Protein AF-W6RHW7-F1 (afdb_monomer_lite)

Radius of gyration: 22.34 Å; chains: 1; bounding box: 45×37×81 Å

pLDDT: mean 83.53, std 19.16, range [36.84, 96.56]

Foldseek 3Di:
DDPPPDPPPPDPDDPQWDKDQC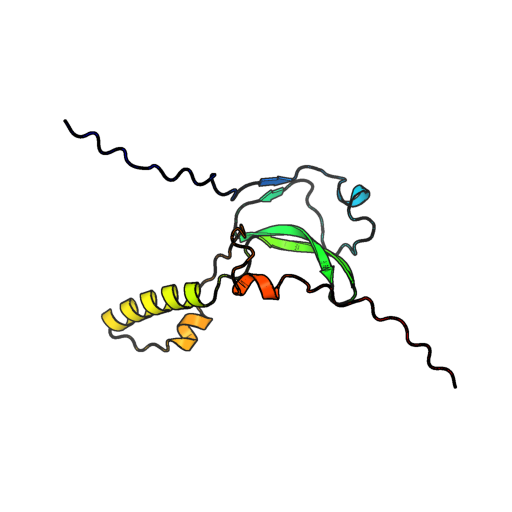QCVCVVPPVQAAEPDDDDNMDIGGAQDWDWDWDADPVRGTHTGTDHQFAFDDLVVLLVVLVVVVVVCVVVVHDDDSVVSSVVRDGSGDNDDDPCPPPVNVVVDDPCDDDPPPPDDDD

Secondary structure (DSSP, 8-state):
-----------------EEE--SSHHHHH-TTEEE-S---S-EEE-TTSEEEEEEE-TTS-EEEEEEES-BPPPHHHHHHHHHHHHHHHHTTT----HHHHHHT-----BS----TTSHHHHTTS--------------

Sequence (139 aa):
MSSTELKRSRWPAMCNLYRMEDKDWVAKWAQDAESLINLMPAYQMNPNQMGPIVRNSADGKKQLVHARWGLPSPRFALEKAAKAKAEKLAAKGKPFDLEELIRMEADRGTTNVRKLNFPHWKRWFRSAKGTPSARSGSV

Organism: NCBI:txid348824

InterPro domains:
  IPR036590 SOS response associated peptidase-like [SSF143081] (15-126)

Structure (mmCIF, N/CA/C/O backbone):
data_AF-W6RHW7-F1
#
_entry.id   AF-W6RHW7-F1
#
loop_
_atom_site.group_PDB
_atom_site.id
_atom_site.type_symbol
_atom_site.label_atom_id
_atom_site.label_alt_id
_atom_site.label_comp_id
_atom_site.label_asym_id
_atom_site.label_entity_id
_atom_site.label_seq_id
_atom_site.pdbx_PDB_ins_code
_atom_site.Cartn_x
_atom_site.Cartn_y
_atom_site.Cartn_z
_atom_site.occupancy
_atom_site.B_iso_or_equiv
_atom_site.auth_seq_id
_atom_site.auth_comp_id
_atom_site.auth_asym_id
_atom_site.auth_atom_id
_atom_site.pdbx_PDB_model_num
ATOM 1 N N . MET A 1 1 ? 22.151 -15.414 45.046 1.00 37.06 1 MET A N 1
ATOM 2 C CA . MET A 1 1 ? 22.074 -14.293 44.081 1.00 37.06 1 MET A CA 1
ATOM 3 C C . MET A 1 1 ? 21.576 -14.858 42.758 1.00 37.06 1 MET A C 1
ATOM 5 O O . MET A 1 1 ? 22.344 -15.484 42.046 1.00 37.06 1 MET A O 1
ATOM 9 N N . SER A 1 2 ? 20.266 -14.779 42.502 1.00 36.84 2 SER A N 1
ATOM 10 C CA . SER A 1 2 ? 19.646 -15.342 41.293 1.00 36.84 2 SER A CA 1
ATOM 11 C C . SER A 1 2 ? 19.712 -14.301 40.176 1.00 36.84 2 SER A C 1
ATOM 13 O O . SER A 1 2 ? 19.040 -13.273 40.244 1.00 36.84 2 SER A O 1
ATOM 15 N N . SER A 1 3 ? 20.578 -14.539 39.191 1.00 41.50 3 SER A N 1
ATOM 16 C CA . SER A 1 3 ? 20.636 -13.737 37.971 1.00 41.50 3 SER A CA 1
ATOM 17 C C . SER A 1 3 ? 19.428 -14.099 37.109 1.00 41.50 3 SER A C 1
ATOM 19 O O . SER A 1 3 ? 19.371 -15.168 36.504 1.00 41.50 3 SER A O 1
ATOM 21 N N . THR A 1 4 ? 18.423 -13.229 37.098 1.00 47.19 4 THR A N 1
ATOM 22 C CA . THR A 1 4 ? 17.310 -13.301 36.152 1.00 47.19 4 THR A CA 1
ATOM 23 C C . THR A 1 4 ? 17.811 -12.798 34.805 1.00 47.19 4 THR A C 1
ATOM 25 O O . THR A 1 4 ? 17.796 -11.607 34.501 1.00 47.19 4 THR A O 1
ATOM 28 N N . GLU A 1 5 ? 18.300 -13.728 33.992 1.00 46.91 5 GLU A N 1
ATOM 29 C CA . GLU A 1 5 ? 18.698 -13.462 32.619 1.00 46.91 5 GLU A CA 1
ATOM 30 C C . GLU A 1 5 ? 17.450 -13.134 31.791 1.00 46.91 5 GLU A C 1
ATOM 32 O O . GLU A 1 5 ? 16.686 -14.002 31.358 1.00 46.91 5 GLU A O 1
ATOM 37 N N . LEU A 1 6 ? 17.207 -11.833 31.620 1.00 44.97 6 LEU A N 1
ATOM 38 C CA . LEU A 1 6 ? 16.195 -11.301 30.724 1.00 44.97 6 LEU A CA 1
ATOM 39 C C . LEU A 1 6 ? 16.523 -11.816 29.317 1.00 44.97 6 LEU A C 1
ATOM 41 O O . LEU A 1 6 ? 17.457 -11.331 28.674 1.00 44.97 6 LEU A O 1
ATOM 45 N N . LYS A 1 7 ? 15.762 -12.801 28.825 1.00 42.47 7 LYS A N 1
ATOM 46 C CA . LYS A 1 7 ? 15.824 -13.249 27.429 1.00 42.47 7 LYS A CA 1
ATOM 47 C C . LYS A 1 7 ? 15.452 -12.069 26.530 1.00 42.47 7 LYS A C 1
ATOM 49 O O . LYS A 1 7 ? 14.294 -11.900 26.157 1.00 42.47 7 LYS A O 1
ATOM 54 N N . ARG A 1 8 ? 16.436 -11.236 26.179 1.00 48.47 8 ARG A N 1
ATOM 55 C CA . ARG A 1 8 ? 16.343 -10.257 25.096 1.00 48.47 8 ARG A CA 1
ATOM 56 C C . ARG A 1 8 ? 16.024 -11.051 23.838 1.00 48.47 8 ARG A C 1
ATOM 58 O O . ARG A 1 8 ? 16.902 -11.660 23.233 1.00 48.47 8 ARG A O 1
ATOM 65 N N . SER A 1 9 ? 14.752 -11.075 23.461 1.00 50.41 9 SER A N 1
ATOM 66 C CA . SER A 1 9 ? 14.304 -11.578 22.173 1.00 50.41 9 SER A CA 1
ATOM 67 C C . SER A 1 9 ? 15.041 -10.799 21.084 1.00 50.41 9 SER A C 1
ATOM 69 O O . SER A 1 9 ? 14.680 -9.667 20.761 1.00 50.41 9 SER A O 1
ATOM 71 N N . ARG A 1 10 ? 16.112 -11.384 20.541 1.00 50.91 10 ARG A N 1
ATOM 72 C CA . ARG A 1 10 ? 16.870 -10.860 19.404 1.00 50.91 10 ARG A CA 1
ATOM 73 C C . ARG A 1 10 ? 16.039 -11.064 18.141 1.00 50.91 10 ARG A C 1
ATOM 75 O O . ARG A 1 10 ? 16.317 -11.932 17.323 1.00 50.91 10 ARG A O 1
ATOM 82 N N . TRP A 1 11 ? 14.960 -10.300 18.001 1.00 51.16 11 TRP A N 1
ATOM 83 C CA . TRP A 1 11 ? 14.327 -10.134 16.700 1.00 51.16 11 TRP A CA 1
ATOM 84 C C . TRP A 1 11 ? 15.282 -9.320 15.823 1.00 51.16 11 TRP A C 1
ATOM 86 O O . TRP A 1 11 ? 15.770 -8.285 16.282 1.00 51.16 11 TRP A O 1
ATOM 96 N N . PRO A 1 12 ? 15.585 -9.752 14.585 1.00 56.28 12 PRO A N 1
ATOM 97 C CA . PRO A 1 12 ? 16.348 -8.914 13.674 1.00 56.28 12 PRO A CA 1
ATOM 98 C C . PRO A 1 12 ? 15.569 -7.617 13.464 1.00 56.28 12 PRO A C 1
ATOM 100 O O . PRO A 1 12 ? 14.365 -7.666 13.165 1.00 56.28 12 PRO A O 1
ATOM 103 N N . ALA A 1 13 ? 16.257 -6.487 13.669 1.00 65.12 13 ALA A N 1
ATOM 104 C CA . ALA A 1 13 ? 15.722 -5.147 13.473 1.00 65.12 13 ALA A CA 1
ATOM 105 C C . ALA A 1 13 ? 14.928 -5.116 12.163 1.00 65.12 13 ALA A C 1
ATOM 107 O O . ALA A 1 13 ? 15.400 -5.568 11.120 1.00 65.12 13 ALA A O 1
ATOM 108 N N . MET A 1 14 ? 13.666 -4.697 12.232 1.00 74.75 14 MET A N 1
ATOM 109 C CA . MET A 1 14 ? 12.823 -4.664 11.044 1.00 74.75 14 MET A CA 1
ATOM 110 C C . MET A 1 14 ? 13.308 -3.542 10.129 1.00 74.75 14 MET A C 1
ATOM 112 O O . MET A 1 14 ? 13.370 -2.391 10.556 1.00 74.75 14 MET A O 1
ATOM 116 N N . CYS A 1 15 ? 13.637 -3.867 8.879 1.00 82.62 15 CYS A N 1
ATOM 117 C CA . CYS A 1 15 ? 13.989 -2.869 7.878 1.00 82.62 15 CYS A CA 1
ATOM 118 C C . CYS A 1 15 ? 12.749 -2.035 7.542 1.00 82.62 15 CYS A C 1
ATOM 120 O O . CYS A 1 15 ? 11.804 -2.526 6.930 1.00 82.62 15 CYS A O 1
ATOM 122 N N . ASN A 1 16 ? 12.750 -0.775 7.963 1.00 91.56 16 ASN A N 1
ATOM 123 C CA . ASN A 1 16 ? 11.717 0.211 7.635 1.00 91.56 16 ASN A CA 1
ATOM 124 C C . ASN A 1 16 ? 12.314 1.426 6.904 1.00 91.56 16 ASN A C 1
ATOM 126 O O . ASN A 1 16 ? 11.684 2.472 6.838 1.00 91.56 16 ASN A O 1
ATOM 130 N N . LEU A 1 17 ? 13.534 1.291 6.383 1.00 93.81 17 LEU A N 1
ATOM 131 C CA . LEU A 1 17 ? 14.240 2.307 5.616 1.00 93.81 17 LEU A CA 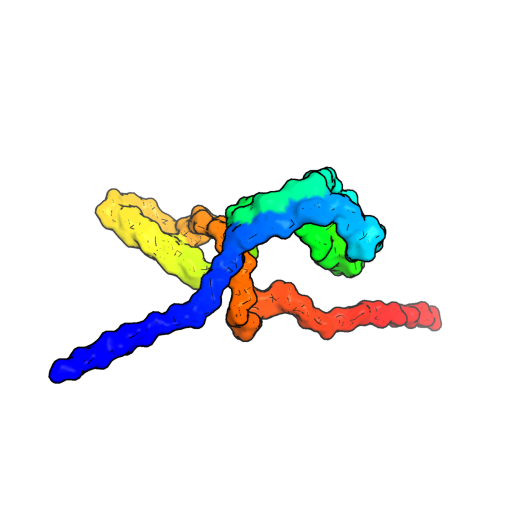1
ATOM 132 C C . LEU A 1 17 ? 15.131 1.601 4.596 1.00 93.81 17 LEU A C 1
ATOM 134 O O . LEU A 1 17 ? 15.851 0.670 4.958 1.00 93.81 17 LEU A O 1
ATOM 138 N N . TYR A 1 18 ? 15.085 2.044 3.345 1.00 94.00 18 TYR A N 1
ATOM 139 C CA . TYR A 1 18 ? 16.057 1.659 2.323 1.00 94.00 18 TYR A CA 1
ATOM 140 C C . TYR A 1 18 ? 16.273 2.808 1.340 1.00 94.00 18 TYR A C 1
ATOM 142 O O . TYR A 1 18 ? 15.533 3.795 1.343 1.00 94.00 18 TYR A O 1
ATOM 150 N N . ARG A 1 19 ? 17.302 2.682 0.503 1.00 94.56 19 ARG A N 1
ATOM 151 C CA . ARG A 1 19 ? 17.608 3.645 -0.549 1.00 94.56 19 ARG A CA 1
ATOM 152 C C . ARG A 1 19 ? 17.787 2.938 -1.889 1.00 94.56 19 ARG A C 1
ATOM 154 O O . ARG A 1 19 ? 18.275 1.812 -1.923 1.00 94.56 19 ARG A O 1
ATOM 161 N N . MET A 1 20 ? 17.392 3.602 -2.967 1.00 93.81 20 MET A N 1
ATOM 162 C CA . MET A 1 20 ? 17.651 3.187 -4.341 1.00 93.81 20 MET A CA 1
ATOM 163 C C . MET A 1 20 ? 18.277 4.359 -5.100 1.00 93.81 20 MET A C 1
ATOM 165 O O . MET A 1 20 ? 17.678 5.426 -5.179 1.00 93.81 20 MET A O 1
ATOM 169 N N . GLU A 1 21 ? 19.503 4.175 -5.590 1.00 94.00 21 GLU A N 1
ATOM 170 C CA . GLU A 1 21 ? 20.308 5.211 -6.268 1.00 94.00 21 GLU A CA 1
ATOM 171 C C . GLU A 1 21 ? 20.764 4.781 -7.674 1.00 94.00 21 GLU A C 1
ATOM 173 O O . GLU A 1 21 ? 21.476 5.523 -8.349 1.00 94.00 21 GLU A O 1
ATOM 178 N N . ASP A 1 22 ? 20.379 3.581 -8.119 1.00 91.94 22 ASP A N 1
ATOM 179 C CA . ASP A 1 22 ? 20.667 3.127 -9.480 1.00 91.94 22 ASP A CA 1
ATOM 180 C C . ASP A 1 22 ? 19.796 3.926 -10.457 1.00 91.94 22 ASP A C 1
ATOM 182 O O . ASP A 1 22 ? 18.581 4.010 -10.282 1.00 91.94 22 ASP A O 1
ATOM 186 N N . LYS A 1 23 ? 20.415 4.543 -11.465 1.00 87.50 23 LYS A N 1
ATOM 187 C CA . LYS A 1 23 ? 19.730 5.426 -12.420 1.00 87.50 23 LYS A CA 1
ATOM 188 C C . LYS A 1 23 ? 19.195 4.669 -13.633 1.00 87.50 23 LYS A C 1
ATOM 190 O O . LYS A 1 23 ? 18.114 4.988 -14.115 1.00 87.50 23 LYS A O 1
ATOM 195 N N . ASP A 1 24 ? 19.904 3.627 -14.067 1.00 89.94 24 ASP A N 1
ATOM 196 C CA . ASP A 1 24 ? 19.638 2.931 -15.335 1.00 89.94 24 ASP A CA 1
ATOM 197 C C . ASP A 1 24 ? 19.107 1.505 -15.124 1.00 89.94 24 ASP A C 1
ATOM 199 O O . ASP A 1 24 ? 19.073 0.687 -16.047 1.00 89.94 24 ASP A O 1
ATOM 203 N N . TRP A 1 25 ? 18.670 1.176 -13.905 1.00 93.12 25 TRP A N 1
ATOM 204 C CA . TRP A 1 25 ? 18.162 -0.156 -13.566 1.00 93.12 25 TRP A CA 1
ATOM 205 C C . TRP A 1 25 ? 16.981 -0.584 -14.446 1.00 93.12 25 TRP A C 1
ATOM 207 O O . TRP A 1 25 ? 16.847 -1.768 -14.751 1.00 93.12 25 TRP A O 1
ATOM 217 N N . VAL A 1 26 ? 16.148 0.359 -14.899 1.00 93.19 26 VAL A N 1
ATOM 218 C CA . VAL A 1 26 ? 15.001 0.074 -15.775 1.00 93.19 26 VAL A CA 1
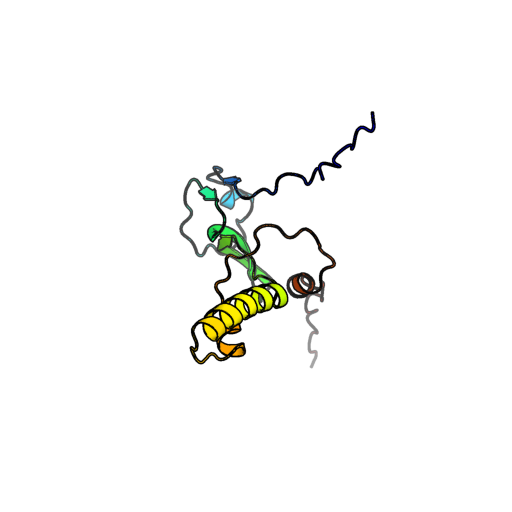ATOM 219 C C . VAL A 1 26 ? 15.467 -0.525 -17.097 1.00 93.19 26 VAL A C 1
ATOM 221 O O . VAL A 1 26 ? 14.942 -1.553 -17.522 1.00 93.19 26 VAL A O 1
ATOM 224 N N . ALA A 1 27 ? 16.520 0.045 -17.686 1.00 91.50 27 ALA A N 1
ATOM 225 C CA . ALA A 1 27 ? 17.115 -0.453 -18.918 1.00 91.50 27 ALA A CA 1
ATOM 226 C C . ALA A 1 27 ? 17.763 -1.835 -18.750 1.00 91.50 27 ALA A C 1
ATOM 228 O O . ALA A 1 27 ? 18.016 -2.501 -19.740 1.00 91.50 27 ALA A O 1
ATOM 229 N N . LYS A 1 28 ? 18.028 -2.306 -17.527 1.00 93.62 28 LYS A N 1
ATOM 230 C CA . LYS A 1 28 ? 18.609 -3.637 -17.278 1.00 93.62 28 LYS A CA 1
ATOM 231 C C . LYS A 1 28 ? 17.569 -4.676 -16.864 1.00 93.62 28 LYS A C 1
ATOM 233 O O . LYS A 1 28 ? 17.678 -5.831 -17.256 1.00 93.62 28 LYS A O 1
ATOM 238 N N . TRP A 1 29 ? 16.568 -4.272 -16.083 1.00 94.12 29 TRP A N 1
ATOM 239 C CA . TRP A 1 29 ? 15.695 -5.197 -15.351 1.00 94.12 29 TRP A CA 1
ATOM 240 C C . TRP A 1 29 ? 14.208 -5.081 -15.690 1.00 94.12 29 TRP A C 1
ATOM 242 O O . TRP A 1 29 ? 13.442 -5.977 -15.340 1.00 94.12 29 TRP A O 1
ATOM 252 N N . ALA A 1 30 ? 13.786 -3.993 -16.336 1.00 94.06 30 ALA A N 1
ATOM 253 C CA . ALA A 1 30 ? 12.374 -3.681 -16.555 1.00 94.06 30 ALA A CA 1
ATOM 254 C C . ALA A 1 30 ? 12.078 -3.209 -17.989 1.00 94.06 30 ALA A C 1
ATOM 256 O O . ALA A 1 30 ? 11.093 -2.509 -18.205 1.00 94.06 30 ALA A O 1
ATOM 257 N N . GLN A 1 31 ? 12.910 -3.590 -18.967 1.00 93.06 31 GLN A N 1
ATOM 258 C CA . GLN A 1 31 ? 12.736 -3.210 -20.378 1.00 93.06 31 GLN A CA 1
ATOM 259 C C . GLN A 1 31 ? 11.393 -3.677 -20.959 1.00 93.06 31 GLN A C 1
ATOM 261 O O . GLN A 1 31 ? 10.819 -3.012 -21.812 1.00 93.06 31 GLN A O 1
ATOM 266 N N . ASP A 1 32 ? 10.896 -4.826 -20.496 1.00 93.06 32 ASP A N 1
ATOM 267 C CA . ASP A 1 32 ? 9.637 -5.431 -20.933 1.00 93.06 32 ASP A CA 1
ATOM 268 C C . ASP A 1 32 ? 8.421 -4.951 -20.122 1.00 93.06 32 ASP A C 1
ATOM 270 O O . ASP A 1 32 ? 7.301 -5.419 -20.340 1.00 93.06 32 ASP A O 1
ATOM 274 N N . ALA A 1 33 ? 8.630 -4.039 -19.168 1.00 93.94 33 ALA A N 1
ATOM 275 C CA . ALA A 1 33 ? 7.560 -3.449 -18.386 1.00 93.94 33 ALA A CA 1
ATOM 276 C C . ALA A 1 33 ? 7.029 -2.179 -19.056 1.00 93.94 33 ALA A C 1
ATOM 278 O O . ALA A 1 33 ? 7.778 -1.296 -19.466 1.00 93.94 33 ALA A O 1
ATOM 279 N N . GLU A 1 34 ? 5.707 -2.050 -19.091 1.00 93.88 34 GLU A N 1
ATOM 280 C CA . GLU A 1 34 ? 5.051 -0.805 -19.470 1.00 93.88 34 GLU A CA 1
ATOM 281 C C . GLU A 1 34 ? 5.346 0.264 -18.405 1.00 93.88 34 GLU A C 1
ATOM 283 O O . GLU A 1 34 ? 4.944 0.120 -17.244 1.00 93.88 34 GLU A O 1
ATOM 288 N N . SER A 1 35 ? 6.079 1.317 -18.779 1.00 92.50 35 SER A N 1
ATOM 289 C CA . SER A 1 35 ? 6.392 2.427 -17.875 1.00 92.50 35 SER A CA 1
ATOM 290 C C . SER A 1 35 ? 5.236 3.415 -17.808 1.00 92.50 35 SER A C 1
ATOM 292 O O . SER A 1 35 ? 4.913 4.072 -18.793 1.00 92.50 35 SER A O 1
ATOM 294 N N . LEU A 1 36 ? 4.634 3.536 -16.624 1.00 91.50 36 LEU A N 1
ATOM 295 C CA . LEU A 1 36 ? 3.488 4.415 -16.365 1.00 91.50 36 LEU A CA 1
ATOM 296 C C . LEU A 1 36 ? 3.841 5.575 -15.422 1.00 91.50 36 LEU A C 1
ATOM 298 O O . LEU A 1 36 ? 2.951 6.232 -14.882 1.00 91.50 36 LEU A O 1
ATOM 302 N N . ILE A 1 37 ? 5.132 5.800 -15.166 1.00 92.06 37 ILE A N 1
ATOM 303 C CA . ILE A 1 37 ? 5.615 6.787 -14.198 1.00 92.06 37 ILE A CA 1
ATOM 304 C C . ILE A 1 37 ? 6.813 7.573 -14.712 1.00 92.06 37 ILE A C 1
ATOM 306 O O . ILE A 1 37 ? 7.614 7.080 -15.503 1.00 92.06 37 ILE A O 1
ATOM 310 N N . ASN A 1 38 ? 6.970 8.781 -14.170 1.00 91.69 38 ASN A N 1
ATOM 311 C CA . ASN A 1 38 ? 8.215 9.527 -14.262 1.00 91.69 38 ASN A CA 1
ATOM 312 C C . ASN A 1 38 ? 9.157 9.087 -13.127 1.00 91.69 38 ASN A C 1
ATOM 314 O O . ASN A 1 38 ? 8.855 9.304 -11.948 1.00 91.69 38 ASN A O 1
ATOM 318 N N . LEU A 1 39 ? 10.266 8.426 -13.464 1.00 91.38 39 LEU A N 1
ATOM 319 C CA . LEU A 1 39 ? 11.236 7.949 -12.477 1.00 91.38 39 LEU A CA 1
ATOM 320 C C . LEU A 1 39 ? 12.075 9.099 -11.927 1.00 91.38 39 LEU A C 1
ATOM 322 O O . LEU A 1 39 ? 12.538 9.973 -12.652 1.00 91.38 39 LEU A O 1
ATOM 326 N N . MET A 1 40 ? 12.314 9.051 -10.624 1.00 89.19 40 MET A N 1
ATOM 327 C CA . MET A 1 40 ? 13.283 9.911 -9.964 1.00 89.19 40 MET A CA 1
ATOM 328 C C . MET A 1 40 ? 14.657 9.233 -10.011 1.00 89.19 40 MET A C 1
ATOM 330 O O . MET A 1 40 ? 14.734 8.007 -9.928 1.00 89.19 40 MET A O 1
ATOM 334 N N . PRO A 1 41 ? 15.749 10.009 -10.090 1.00 90.00 41 PRO A N 1
ATOM 335 C CA . PRO A 1 41 ? 17.103 9.461 -10.169 1.00 90.00 41 PRO A CA 1
ATOM 336 C C . PRO A 1 41 ? 17.571 8.782 -8.872 1.00 90.00 41 PRO A C 1
ATOM 338 O O . PRO A 1 41 ? 18.543 8.036 -8.898 1.00 90.00 41 PRO A O 1
ATOM 341 N N . ALA A 1 42 ? 16.926 9.072 -7.739 1.00 93.19 42 ALA A N 1
ATOM 342 C CA . ALA A 1 42 ? 17.206 8.446 -6.454 1.00 93.19 42 ALA A CA 1
ATOM 343 C C . ALA A 1 42 ? 15.967 8.481 -5.547 1.00 93.19 42 ALA A C 1
ATOM 345 O O . ALA A 1 42 ? 15.161 9.413 -5.602 1.00 93.19 42 ALA A O 1
ATOM 346 N N . TYR A 1 43 ? 15.855 7.480 -4.676 1.00 94.56 43 TYR A N 1
ATOM 347 C CA . TYR A 1 43 ? 14.774 7.312 -3.711 1.00 94.56 43 TYR A CA 1
ATOM 348 C C . TYR A 1 43 ? 15.334 6.992 -2.332 1.00 94.56 43 TYR A C 1
ATOM 350 O O . TYR A 1 43 ? 16.060 6.015 -2.169 1.00 94.56 43 TYR A O 1
ATOM 358 N N . GLN A 1 44 ? 14.920 7.752 -1.322 1.00 95.62 44 GLN A N 1
ATOM 359 C CA . GLN A 1 44 ? 15.033 7.354 0.077 1.00 95.62 44 GLN A CA 1
ATOM 360 C C . GLN A 1 44 ? 13.641 6.966 0.563 1.00 95.62 44 GLN A C 1
ATOM 362 O O . GLN A 1 44 ? 12.743 7.801 0.590 1.00 95.62 44 GLN A O 1
ATOM 367 N N . MET A 1 45 ? 13.466 5.693 0.900 1.00 95.38 45 MET A N 1
ATOM 368 C CA . MET A 1 45 ? 12.156 5.092 1.097 1.00 95.38 45 MET A CA 1
ATOM 369 C C . MET A 1 45 ? 11.862 4.882 2.575 1.00 95.38 45 MET A C 1
ATOM 371 O O . MET A 1 45 ? 12.498 4.058 3.233 1.00 95.38 45 MET A O 1
ATOM 375 N N . ASN A 1 46 ? 10.848 5.586 3.069 1.00 94.94 46 ASN A N 1
ATOM 376 C CA . ASN A 1 46 ? 10.269 5.410 4.395 1.00 94.94 46 ASN A CA 1
ATOM 377 C C . ASN A 1 46 ? 8.900 4.707 4.294 1.00 94.94 46 ASN A C 1
ATOM 379 O O . ASN A 1 46 ? 8.293 4.670 3.216 1.00 94.94 46 ASN A O 1
ATOM 383 N N . PRO A 1 47 ? 8.362 4.161 5.403 1.00 95.50 47 PRO A N 1
ATOM 384 C CA . PRO A 1 47 ? 7.035 3.567 5.399 1.00 95.50 47 PRO A CA 1
ATOM 385 C C . PRO A 1 47 ? 6.013 4.591 4.923 1.00 95.50 47 PRO A C 1
ATOM 387 O O . PRO A 1 47 ? 6.145 5.784 5.207 1.00 95.50 47 PRO A O 1
ATOM 390 N N . ASN A 1 48 ? 4.971 4.119 4.246 1.00 92.81 48 ASN A N 1
ATOM 391 C CA . ASN A 1 48 ? 3.886 4.956 3.748 1.00 92.81 48 ASN A CA 1
ATOM 392 C C . ASN A 1 48 ? 4.222 5.870 2.558 1.00 92.81 48 ASN A C 1
ATOM 394 O O . ASN A 1 48 ? 3.343 6.612 2.124 1.00 92.81 48 ASN A O 1
ATOM 398 N N . GLN A 1 49 ? 5.448 5.826 2.031 1.00 94.56 49 GLN A N 1
ATOM 399 C CA . GLN A 1 49 ? 5.852 6.609 0.860 1.00 94.56 49 GLN A CA 1
ATOM 400 C C . GLN A 1 49 ? 5.670 5.840 -0.451 1.00 94.56 49 GLN A C 1
ATOM 402 O O . GLN A 1 49 ? 5.580 4.611 -0.464 1.00 94.56 49 GLN A O 1
ATOM 407 N N . MET A 1 50 ? 5.611 6.583 -1.557 1.00 95.56 50 MET A N 1
ATOM 408 C CA . MET A 1 50 ? 5.509 6.036 -2.909 1.00 95.56 50 MET A CA 1
ATOM 409 C C . MET A 1 50 ? 6.889 5.611 -3.408 1.00 95.56 50 MET A C 1
ATOM 411 O O . MET A 1 50 ? 7.787 6.440 -3.515 1.00 95.56 50 MET A O 1
ATOM 415 N N . GLY A 1 51 ? 7.055 4.321 -3.693 1.00 95.31 51 GLY A N 1
ATOM 416 C CA . GLY A 1 51 ? 8.288 3.747 -4.227 1.00 95.31 51 GLY A CA 1
ATOM 417 C C . GLY A 1 51 ? 8.050 3.083 -5.579 1.00 95.31 51 GLY A C 1
ATOM 418 O O . GLY A 1 51 ? 6.940 2.602 -5.828 1.00 95.31 51 GLY A O 1
ATOM 419 N N . PRO A 1 52 ? 9.051 3.060 -6.470 1.00 96.06 52 PRO A N 1
ATOM 420 C CA . PRO A 1 52 ? 8.920 2.404 -7.762 1.00 96.06 52 PRO A CA 1
ATOM 421 C C . PRO A 1 52 ? 8.972 0.884 -7.596 1.00 96.06 52 PRO A C 1
ATOM 423 O O . PRO A 1 52 ? 9.834 0.350 -6.899 1.00 96.06 52 PRO A O 1
ATOM 426 N N . ILE A 1 53 ? 8.050 0.186 -8.254 1.00 96.00 53 ILE A N 1
ATOM 427 C CA . ILE A 1 53 ? 8.011 -1.274 -8.324 1.00 96.00 53 ILE A CA 1
ATOM 428 C C . ILE A 1 53 ? 7.709 -1.722 -9.752 1.00 96.00 53 ILE A C 1
ATOM 430 O O . ILE A 1 53 ? 6.964 -1.062 -10.477 1.00 96.00 53 ILE A O 1
ATOM 434 N N . VAL A 1 54 ? 8.223 -2.894 -10.121 1.00 95.94 54 VAL A N 1
ATOM 435 C CA . VAL A 1 54 ? 7.718 -3.652 -11.269 1.00 95.94 54 VAL A CA 1
ATOM 436 C C . VAL A 1 54 ? 6.701 -4.657 -10.741 1.00 95.94 54 VAL A C 1
ATOM 438 O O . VAL A 1 54 ? 7.029 -5.490 -9.895 1.00 95.94 54 VAL A O 1
ATOM 441 N N . ARG A 1 55 ? 5.453 -4.570 -11.204 1.00 94.38 55 ARG A N 1
ATOM 442 C CA . ARG A 1 55 ? 4.358 -5.464 -10.801 1.00 94.38 55 ARG A CA 1
ATOM 443 C C . ARG A 1 55 ? 3.780 -6.205 -11.997 1.00 94.38 55 ARG A C 1
ATOM 445 O O . ARG A 1 55 ? 3.811 -5.709 -13.118 1.00 94.38 55 ARG A O 1
ATOM 452 N N . ASN A 1 56 ? 3.173 -7.354 -11.730 1.00 93.44 56 ASN A N 1
ATOM 453 C CA . ASN A 1 56 ? 2.392 -8.078 -12.729 1.00 93.44 56 ASN A CA 1
ATOM 454 C C . ASN A 1 56 ? 0.964 -7.517 -12.779 1.00 93.44 56 ASN A C 1
ATOM 456 O O . ASN A 1 56 ? 0.322 -7.376 -11.735 1.00 93.44 56 ASN A O 1
ATOM 460 N N . SER A 1 57 ? 0.469 -7.225 -13.980 1.00 88.88 57 SER A N 1
ATOM 461 C CA . SER A 1 57 ? -0.935 -6.893 -14.233 1.00 88.88 57 SER A CA 1
ATOM 462 C C . SER A 1 57 ? -1.810 -8.155 -14.236 1.00 88.88 57 SER A C 1
ATOM 464 O O . SER A 1 57 ? -1.312 -9.285 -14.311 1.00 88.88 57 SER A O 1
ATOM 466 N N . ALA A 1 58 ? -3.130 -7.969 -14.182 1.00 87.12 58 ALA A N 1
ATOM 467 C CA . ALA A 1 58 ? -4.101 -9.045 -14.379 1.00 87.12 58 ALA A CA 1
ATOM 468 C C . ALA A 1 58 ? -3.917 -9.725 -15.749 1.00 87.12 58 ALA A C 1
ATOM 470 O O . ALA A 1 58 ? -3.975 -10.952 -15.829 1.00 87.12 58 ALA A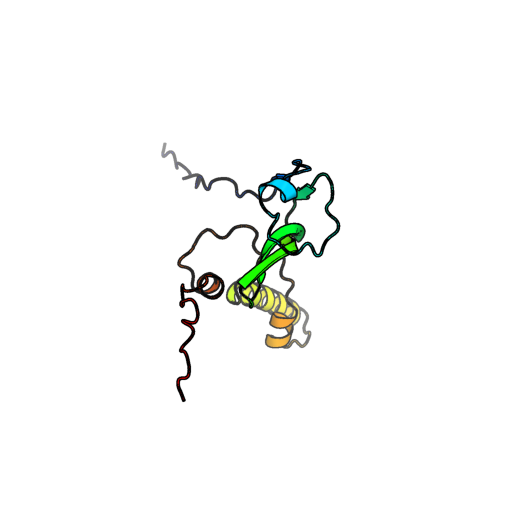 O 1
ATOM 471 N N . ASP A 1 59 ? -3.559 -8.941 -16.769 1.00 85.81 59 ASP A N 1
ATOM 472 C CA . ASP A 1 59 ? -3.351 -9.389 -18.154 1.00 85.81 59 ASP A CA 1
ATOM 473 C C . ASP A 1 59 ? -2.008 -10.108 -18.379 1.00 85.81 59 ASP A C 1
ATOM 475 O O . ASP A 1 59 ? -1.639 -10.416 -19.508 1.00 85.81 59 ASP A O 1
ATOM 479 N N . GLY A 1 60 ? -1.222 -10.333 -17.319 1.00 86.31 60 GLY A N 1
ATOM 480 C CA . GLY A 1 60 ? 0.080 -11.006 -17.394 1.00 86.31 60 GLY A CA 1
ATOM 481 C C . GLY A 1 60 ? 1.244 -10.125 -17.861 1.00 86.31 60 GLY A C 1
ATOM 482 O O . GLY A 1 60 ? 2.391 -10.557 -17.784 1.00 86.31 60 GLY A O 1
ATOM 483 N N . LYS A 1 61 ? 0.980 -8.883 -18.280 1.00 90.31 61 LYS A N 1
ATOM 484 C CA . LYS A 1 61 ? 2.015 -7.885 -18.595 1.00 90.31 61 LYS A CA 1
ATOM 485 C C . LYS A 1 61 ? 2.708 -7.373 -17.330 1.00 90.31 61 LYS A C 1
ATOM 487 O O . LYS A 1 61 ? 2.100 -7.335 -16.256 1.00 90.31 61 LYS A O 1
ATOM 492 N N . LYS A 1 62 ? 3.957 -6.924 -17.460 1.00 94.88 62 LYS A N 1
ATOM 493 C CA . LYS A 1 62 ? 4.674 -6.206 -16.398 1.00 94.88 62 LYS A CA 1
ATOM 494 C C . LYS A 1 62 ? 4.412 -4.708 -16.507 1.00 94.88 62 LYS A C 1
ATOM 496 O O . LYS A 1 62 ? 4.360 -4.165 -17.605 1.00 94.88 62 LYS A O 1
ATOM 501 N N . GLN A 1 63 ? 4.267 -4.049 -15.366 1.00 95.69 63 GLN A N 1
ATOM 502 C CA . GLN A 1 63 ? 4.072 -2.606 -15.273 1.00 95.69 63 GLN A CA 1
ATOM 503 C C . GLN A 1 63 ? 5.057 -2.009 -14.281 1.00 95.69 63 GLN A C 1
ATOM 505 O O . GLN A 1 63 ? 5.193 -2.515 -13.164 1.00 95.69 63 GLN A O 1
ATOM 510 N N . LEU A 1 64 ? 5.688 -0.908 -14.672 1.00 96.31 64 LEU A N 1
ATOM 511 C CA . LEU A 1 64 ? 6.515 -0.085 -13.807 1.00 96.31 64 LEU A CA 1
ATOM 512 C C . LEU A 1 64 ? 5.675 1.082 -13.281 1.00 96.31 64 LEU A C 1
ATOM 514 O O . LEU A 1 64 ? 5.206 1.924 -14.047 1.00 96.31 64 LEU A O 1
ATOM 518 N N . VAL A 1 65 ? 5.454 1.096 -11.965 1.00 96.38 65 VAL A N 1
ATOM 519 C CA . VAL A 1 65 ? 4.561 2.047 -11.287 1.00 96.38 65 VAL A CA 1
ATOM 520 C C . VAL A 1 65 ? 5.129 2.504 -9.949 1.00 96.38 65 VAL A C 1
ATOM 522 O O . VAL A 1 65 ? 5.956 1.822 -9.345 1.00 96.38 65 VAL A O 1
ATOM 525 N N . HIS A 1 66 ? 4.620 3.622 -9.432 1.00 96.56 66 HIS A N 1
ATOM 526 C CA . HIS A 1 66 ? 4.790 3.984 -8.030 1.00 96.56 66 HIS A CA 1
ATOM 527 C C . HIS A 1 66 ? 3.697 3.325 -7.193 1.00 96.56 66 HIS A C 1
ATOM 529 O O . HIS A 1 66 ? 2.512 3.424 -7.505 1.00 96.56 66 HIS A O 1
ATOM 535 N N . ALA A 1 67 ? 4.090 2.681 -6.099 1.00 96.12 67 ALA A N 1
ATOM 536 C CA . ALA A 1 67 ? 3.181 2.078 -5.135 1.00 96.12 67 ALA A CA 1
ATOM 537 C C . ALA A 1 67 ? 3.538 2.499 -3.708 1.00 96.12 67 ALA A C 1
ATOM 539 O O . ALA A 1 67 ? 4.704 2.708 -3.373 1.00 96.12 67 ALA A O 1
ATOM 540 N N . ARG A 1 68 ? 2.524 2.598 -2.845 1.00 96.50 68 ARG A N 1
ATOM 541 C CA . ARG A 1 68 ? 2.704 2.930 -1.428 1.00 96.50 68 ARG A CA 1
ATOM 542 C C . ARG A 1 68 ? 3.368 1.764 -0.700 1.00 96.50 68 ARG A C 1
ATOM 544 O O . ARG A 1 68 ? 2.848 0.647 -0.714 1.00 96.50 68 ARG A O 1
ATOM 551 N N . TRP A 1 69 ? 4.481 2.020 -0.013 1.00 96.31 69 TRP A N 1
ATOM 552 C CA . TRP A 1 69 ? 5.142 1.011 0.813 1.00 96.31 69 TRP A CA 1
ATOM 553 C C . TRP A 1 69 ? 4.393 0.810 2.134 1.00 96.31 69 TRP A C 1
ATOM 555 O O . TRP A 1 69 ? 4.690 1.419 3.163 1.00 96.31 69 TRP A O 1
ATOM 565 N N . GLY A 1 70 ? 3.375 -0.043 2.073 1.00 95.69 70 GLY A N 1
ATOM 566 C CA . GLY A 1 70 ? 2.534 -0.424 3.198 1.00 95.69 70 GLY A CA 1
ATOM 567 C C . GLY A 1 70 ? 1.384 -1.294 2.711 1.00 95.69 70 GLY A C 1
ATOM 568 O O . GLY A 1 70 ? 0.383 -0.782 2.220 1.00 95.69 70 GLY A O 1
ATOM 569 N 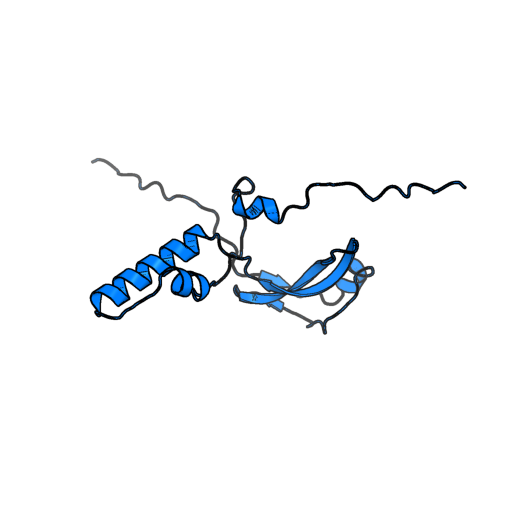N . LEU A 1 71 ? 1.530 -2.614 2.832 1.00 95.81 71 LEU A N 1
ATOM 570 C CA . LEU A 1 71 ? 0.481 -3.557 2.453 1.00 95.81 71 LEU A CA 1
ATOM 571 C C . LEU A 1 71 ? -0.718 -3.455 3.409 1.00 95.81 71 LEU A C 1
ATOM 573 O O . LEU A 1 71 ? -0.509 -3.157 4.584 1.00 95.81 71 LEU A O 1
ATOM 577 N N . PRO A 1 72 ? -1.949 -3.772 2.970 1.00 95.00 72 PRO A N 1
ATOM 578 C CA . PRO A 1 72 ? -3.123 -3.703 3.835 1.00 95.00 72 PRO A CA 1
ATOM 579 C C . PRO A 1 72 ? -2.953 -4.529 5.111 1.00 95.00 72 PRO A C 1
ATOM 581 O O . PRO A 1 72 ? -2.575 -5.708 5.062 1.00 95.00 72 PRO A O 1
ATOM 584 N N . SER A 1 73 ? -3.255 -3.919 6.252 1.00 94.25 73 SER A N 1
ATOM 585 C CA . SER A 1 73 ? -3.217 -4.585 7.548 1.00 94.25 73 SER A CA 1
ATOM 586 C C . SER A 1 73 ? -4.292 -5.681 7.641 1.00 94.25 73 SER A C 1
ATOM 588 O O . SER A 1 73 ? -5.336 -5.605 6.986 1.00 94.25 73 SER A O 1
ATOM 590 N N . PRO A 1 74 ? -4.070 -6.741 8.437 1.00 93.19 74 PRO A N 1
ATOM 591 C CA . PRO A 1 74 ? -5.098 -7.744 8.702 1.00 93.19 74 PRO A CA 1
ATOM 592 C C . PRO A 1 74 ? -6.352 -7.146 9.345 1.00 93.19 74 PRO A C 1
ATOM 594 O O . PRO A 1 74 ? -6.243 -6.311 10.241 1.00 93.19 74 PRO A O 1
ATOM 597 N N . ARG A 1 75 ? -7.538 -7.643 8.965 1.00 91.56 75 ARG A N 1
ATOM 598 C CA . ARG A 1 75 ? -8.831 -7.144 9.477 1.00 91.56 75 ARG A CA 1
ATOM 599 C C . ARG A 1 75 ? -8.899 -7.144 11.009 1.00 91.56 75 ARG A C 1
ATOM 601 O O . ARG A 1 75 ? -9.281 -6.140 11.593 1.00 91.56 75 ARG A O 1
ATOM 608 N N . PHE A 1 76 ? -8.407 -8.200 11.662 1.00 91.75 76 PHE A N 1
ATOM 609 C CA . PHE A 1 76 ? -8.386 -8.289 13.129 1.00 91.75 76 PHE A CA 1
ATOM 610 C C . PHE A 1 76 ? -7.581 -7.153 13.797 1.00 91.75 76 PHE A C 1
ATOM 612 O O . PHE A 1 76 ? -7.877 -6.758 14.923 1.00 91.75 76 PHE A O 1
ATOM 619 N N . ALA A 1 77 ? -6.541 -6.633 13.131 1.00 92.38 77 ALA A N 1
ATOM 620 C CA . ALA A 1 77 ? -5.730 -5.540 13.661 1.00 92.38 77 ALA A CA 1
ATOM 621 C C . ALA A 1 77 ? -6.496 -4.210 13.598 1.00 92.38 77 ALA A C 1
ATOM 623 O O . ALA A 1 77 ? -6.447 -3.435 14.553 1.00 92.38 77 ALA A O 1
ATOM 624 N N . LEU A 1 78 ? -7.247 -3.992 12.512 1.00 93.38 78 LEU A N 1
ATOM 625 C CA . LEU A 1 78 ? -8.138 -2.841 12.356 1.00 93.38 78 LEU A CA 1
ATOM 626 C C . LEU A 1 78 ? -9.307 -2.914 13.346 1.00 93.38 78 LEU A C 1
ATOM 628 O O . LEU A 1 78 ? -9.575 -1.944 14.042 1.00 93.38 78 LEU A O 1
ATOM 632 N N . GLU A 1 79 ? -9.925 -4.086 13.508 1.00 94.38 79 GLU A N 1
ATOM 633 C CA . GLU A 1 79 ? -10.990 -4.315 14.495 1.00 94.38 79 GLU A CA 1
ATOM 634 C C . GLU A 1 79 ? -10.528 -4.035 15.926 1.00 94.38 79 GLU A C 1
ATOM 636 O O . GLU A 1 79 ? -11.249 -3.412 16.703 1.00 94.38 79 GLU A O 1
ATOM 641 N N . LYS A 1 80 ? -9.308 -4.449 16.284 1.00 94.19 80 LYS A N 1
ATOM 642 C CA . LYS A 1 80 ? -8.733 -4.155 17.601 1.00 94.19 80 LYS A CA 1
ATOM 643 C C . LYS A 1 80 ? -8.577 -2.648 17.828 1.00 94.19 80 LYS A C 1
ATOM 645 O O . LYS A 1 80 ? -8.899 -2.160 18.910 1.00 94.19 80 LYS A O 1
ATOM 650 N N . ALA A 1 81 ? -8.077 -1.916 16.833 1.00 93.81 81 ALA A N 1
ATOM 651 C CA . ALA A 1 81 ? -7.914 -0.467 16.925 1.00 93.81 81 ALA A CA 1
ATOM 652 C C . ALA A 1 81 ? -9.269 0.259 16.984 1.00 93.81 81 ALA A C 1
ATOM 654 O O . ALA A 1 81 ? -9.455 1.133 17.832 1.00 93.81 81 ALA A O 1
ATOM 655 N N . ALA A 1 82 ? -10.228 -0.162 16.156 1.00 94.06 82 ALA A N 1
ATOM 656 C CA . ALA A 1 82 ? -11.579 0.383 16.125 1.00 94.06 82 ALA A CA 1
ATOM 657 C C . ALA A 1 82 ? -12.318 0.153 17.452 1.00 94.06 82 ALA A C 1
ATOM 659 O O . ALA A 1 82 ? -12.902 1.090 17.988 1.00 94.06 82 ALA A O 1
ATOM 660 N N . LYS A 1 83 ? -12.213 -1.041 18.054 1.00 94.69 83 LYS A N 1
ATOM 661 C CA . LYS A 1 83 ? -12.766 -1.330 19.392 1.00 94.69 83 LYS A CA 1
ATOM 662 C C . LYS A 1 83 ? -12.149 -0.443 20.475 1.00 94.69 83 LYS A C 1
ATOM 664 O O . LYS A 1 83 ? -12.875 0.166 21.252 1.00 94.69 83 LYS A O 1
ATOM 669 N N . ALA A 1 84 ? -10.829 -0.260 20.458 1.00 94.38 84 ALA A N 1
ATOM 670 C CA . ALA A 1 84 ? -10.159 0.647 21.392 1.00 94.38 84 ALA A CA 1
ATOM 671 C C . ALA A 1 84 ? -10.581 2.121 21.208 1.00 94.38 84 ALA A C 1
ATOM 673 O O . ALA A 1 84 ? -10.510 2.915 22.148 1.00 94.38 84 ALA A O 1
ATOM 674 N N . LYS A 1 85 ? -11.006 2.526 20.004 1.00 92.62 85 LYS A N 1
ATOM 675 C CA . LYS A 1 85 ? -11.622 3.844 19.776 1.00 92.62 85 LYS A CA 1
ATOM 676 C C . LYS A 1 85 ? -13.076 3.887 20.234 1.00 92.62 85 LYS A C 1
ATOM 678 O O . LYS A 1 85 ? -13.461 4.876 20.850 1.00 92.62 85 LYS A O 1
ATOM 683 N N . ALA A 1 86 ? -13.849 2.836 19.977 1.00 93.75 86 ALA A N 1
ATOM 684 C CA . ALA A 1 86 ? -15.229 2.697 20.424 1.00 93.75 86 ALA A CA 1
ATOM 685 C C . ALA A 1 86 ? -15.333 2.807 21.951 1.00 93.75 86 ALA A C 1
ATOM 687 O O . ALA A 1 86 ? -16.119 3.601 22.449 1.00 93.75 86 ALA A O 1
ATOM 688 N N . GLU A 1 87 ? -14.456 2.133 22.698 1.00 94.50 87 GLU A N 1
ATOM 689 C CA . GLU A 1 87 ? -14.368 2.249 24.162 1.00 94.50 87 GLU A CA 1
ATOM 690 C C . GLU A 1 87 ? -14.122 3.699 24.614 1.00 94.50 87 GLU A C 1
ATOM 692 O O . GLU A 1 87 ? -14.753 4.193 25.548 1.00 94.50 87 GLU A O 1
ATOM 697 N N . LYS A 1 88 ? -13.255 4.432 23.905 1.00 94.31 88 LYS A N 1
ATOM 698 C CA . LYS A 1 88 ? -12.995 5.855 24.182 1.00 94.31 88 LYS A CA 1
ATOM 699 C C . LYS A 1 88 ? -14.177 6.756 23.830 1.00 94.31 88 LYS A C 1
ATOM 701 O O . LYS A 1 88 ? -14.309 7.819 24.431 1.00 94.31 88 LYS A O 1
ATOM 706 N N . LEU A 1 89 ? -14.989 6.394 22.838 1.00 93.44 89 LEU A N 1
ATOM 707 C CA . LEU A 1 89 ? -16.204 7.128 22.472 1.00 93.44 89 LEU A CA 1
ATOM 708 C C . LEU A 1 89 ? -17.341 6.836 23.454 1.00 93.44 89 LEU A C 1
ATOM 710 O O . LEU A 1 89 ? -17.999 7.777 23.894 1.00 93.44 89 LEU A O 1
ATOM 714 N N . ALA A 1 90 ? -17.480 5.578 23.879 1.00 93.06 90 ALA A N 1
ATOM 715 C CA . ALA A 1 90 ? -18.400 5.145 24.925 1.00 93.06 90 ALA A CA 1
ATOM 716 C C . ALA A 1 90 ? -18.127 5.882 26.243 1.00 93.06 90 ALA A C 1
ATOM 718 O O . ALA A 1 90 ? -19.036 6.467 26.823 1.00 93.06 90 ALA A O 1
ATOM 719 N N . ALA A 1 91 ? -16.858 5.958 26.661 1.00 95.06 91 ALA A N 1
ATOM 720 C CA . ALA A 1 91 ? -16.447 6.707 27.852 1.00 95.06 91 ALA A CA 1
ATOM 721 C C . ALA A 1 91 ? -16.742 8.217 27.757 1.00 95.06 91 ALA A C 1
ATOM 723 O O . ALA A 1 91 ? -16.820 8.902 28.772 1.00 95.06 91 ALA A O 1
ATOM 724 N N . LYS A 1 92 ? -16.907 8.746 26.539 1.00 95.06 92 LYS A N 1
ATOM 725 C CA . LYS A 1 92 ? -17.290 10.140 26.271 1.00 95.06 92 LYS A CA 1
ATOM 726 C C . LYS A 1 92 ? -18.797 10.316 26.048 1.00 95.06 92 LYS A C 1
ATOM 728 O O . LYS A 1 92 ? -19.211 11.420 25.704 1.00 95.06 92 LYS A O 1
ATOM 733 N N . GLY A 1 93 ? -19.594 9.252 26.178 1.00 92.81 93 GLY A N 1
ATOM 734 C CA . GLY A 1 93 ? -21.040 9.269 25.944 1.00 92.81 93 GLY A CA 1
ATOM 735 C C . GLY A 1 93 ? -21.443 9.555 24.494 1.00 92.81 93 GLY A C 1
ATOM 736 O O . GLY A 1 93 ? -22.558 10.006 24.251 1.00 92.81 93 GLY A O 1
ATOM 737 N N . LYS A 1 94 ? -20.543 9.350 23.522 1.00 92.75 94 LYS A N 1
ATOM 738 C CA . LYS A 1 94 ? -20.838 9.602 22.105 1.00 92.75 94 LYS A CA 1
ATOM 739 C C . LYS A 1 94 ? -21.407 8.343 21.450 1.00 92.75 94 LYS A C 1
ATOM 741 O O . LYS A 1 94 ? -20.818 7.277 21.639 1.00 92.75 94 LYS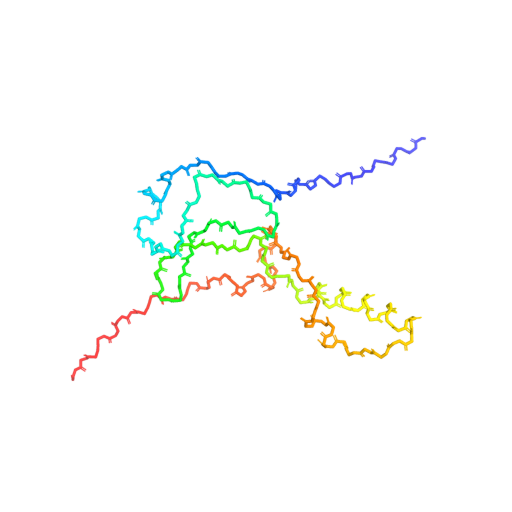 A O 1
ATOM 746 N N . PRO A 1 95 ? -22.483 8.447 20.651 1.00 90.75 95 PRO A N 1
ATOM 747 C CA . PRO A 1 95 ? -22.944 7.325 19.845 1.00 90.75 95 PRO A CA 1
ATOM 748 C C . PRO A 1 95 ? -21.873 6.958 18.811 1.00 90.75 95 PRO A C 1
ATOM 750 O O . PRO A 1 95 ? -21.174 7.831 18.288 1.00 90.75 95 PRO A O 1
ATOM 753 N N . PHE A 1 96 ? -21.728 5.666 18.534 1.00 91.19 96 PHE A N 1
ATOM 754 C CA . PHE A 1 96 ? -20.813 5.156 17.518 1.00 91.19 96 PHE A CA 1
ATOM 755 C C . PHE A 1 96 ? -21.373 3.888 16.872 1.00 91.19 96 PHE A C 1
ATOM 757 O O . PHE A 1 96 ? -22.049 3.102 17.533 1.00 91.19 96 PHE A O 1
ATOM 764 N N . ASP A 1 97 ? -21.037 3.675 15.601 1.00 93.31 97 ASP A N 1
ATOM 765 C CA . ASP A 1 97 ? -21.233 2.410 14.892 1.00 93.31 97 ASP A CA 1
ATOM 766 C C . ASP A 1 97 ? -19.873 1.719 14.720 1.00 93.31 97 ASP A C 1
ATOM 768 O O . ASP A 1 97 ? -18.922 2.296 14.187 1.00 93.31 97 ASP A O 1
ATOM 772 N N . LEU A 1 98 ? -19.756 0.480 15.201 1.00 89.88 98 LEU A N 1
ATOM 773 C CA . LEU A 1 98 ? -18.507 -0.272 15.156 1.00 89.88 98 LEU A CA 1
ATOM 774 C C . LEU A 1 98 ? -18.074 -0.613 13.722 1.00 89.88 98 LEU A C 1
ATOM 776 O O . LEU A 1 98 ? -16.878 -0.555 13.438 1.00 89.88 98 LEU A O 1
ATOM 780 N N . GLU A 1 99 ? -18.999 -0.957 12.823 1.00 91.31 99 GLU A N 1
ATOM 781 C CA . GLU A 1 99 ? -18.634 -1.321 11.445 1.00 91.31 99 GLU A CA 1
ATOM 782 C C . GLU A 1 99 ? -18.163 -0.096 10.657 1.00 91.31 99 GLU A C 1
ATOM 784 O O . GLU A 1 99 ? -17.162 -0.158 9.936 1.00 91.31 99 GLU A O 1
ATOM 789 N N . GLU A 1 100 ? -18.807 1.052 10.866 1.00 91.38 100 GLU A N 1
ATOM 790 C CA . GLU A 1 100 ? -18.344 2.314 10.295 1.00 91.38 100 GLU A CA 1
ATOM 791 C C . GLU A 1 100 ? -16.967 2.710 10.850 1.00 91.38 100 GLU A C 1
ATOM 793 O O . GLU A 1 100 ? -16.076 3.093 10.087 1.00 91.38 100 GLU A O 1
ATOM 798 N N . LEU A 1 101 ? -16.736 2.532 12.156 1.00 92.31 101 LEU A N 1
ATOM 799 C CA . LEU A 1 101 ? -15.428 2.775 12.769 1.00 92.31 101 LEU A CA 1
ATOM 800 C C . LEU A 1 101 ? -14.330 1.876 12.195 1.00 92.31 101 LEU A C 1
ATOM 802 O O . LEU A 1 101 ? -13.223 2.358 11.968 1.00 92.31 101 LEU A O 1
ATOM 806 N N . ILE A 1 102 ? -14.614 0.594 11.947 1.00 92.50 102 ILE A N 1
ATOM 807 C CA . ILE A 1 102 ? -13.653 -0.330 11.327 1.00 92.50 102 ILE A CA 1
ATOM 808 C C . ILE A 1 102 ? -13.329 0.123 9.903 1.00 92.50 102 ILE A C 1
ATOM 810 O O . ILE A 1 102 ? -12.160 0.146 9.518 1.00 92.50 102 ILE A O 1
ATOM 814 N N . ARG A 1 103 ? -14.346 0.508 9.124 1.00 91.25 103 ARG A N 1
ATOM 815 C CA . ARG A 1 103 ? -14.168 0.993 7.749 1.00 91.25 103 ARG A CA 1
ATOM 816 C C . ARG A 1 103 ? -13.345 2.282 7.690 1.00 91.25 103 ARG A C 1
ATOM 818 O O . ARG A 1 103 ? -12.551 2.446 6.767 1.00 91.25 103 ARG A O 1
ATOM 825 N N . MET A 1 104 ? -13.539 3.175 8.657 1.00 91.94 104 MET A N 1
ATOM 826 C CA . MET A 1 104 ? -12.834 4.456 8.767 1.00 91.94 104 MET A CA 1
ATOM 827 C C . MET A 1 104 ? -11.491 4.354 9.506 1.00 91.94 104 MET A C 1
ATOM 829 O O . MET A 1 104 ? -10.782 5.354 9.644 1.00 91.94 104 MET A O 1
ATOM 833 N N . GLU A 1 105 ? -11.125 3.175 10.014 1.00 93.00 105 GLU A N 1
ATOM 834 C CA . GLU A 1 105 ? -9.895 3.003 10.777 1.00 93.00 105 GLU A CA 1
ATOM 835 C C . GLU A 1 105 ? -8.668 3.292 9.906 1.00 93.00 105 GLU A C 1
ATOM 837 O O . GLU A 1 105 ? -8.521 2.799 8.786 1.00 93.00 105 GLU A O 1
ATOM 842 N N . ALA A 1 106 ? -7.756 4.108 10.434 1.00 91.06 106 ALA A N 1
ATOM 843 C CA . ALA A 1 106 ? -6.592 4.538 9.682 1.00 91.06 106 ALA A CA 1
ATOM 844 C C . ALA A 1 106 ? -5.574 3.394 9.573 1.00 91.06 106 ALA A C 1
ATOM 846 O O . ALA A 1 106 ? -4.932 3.024 10.558 1.00 91.06 106 ALA A O 1
ATOM 847 N N . ASP A 1 107 ? -5.368 2.883 8.359 1.00 92.94 107 ASP A N 1
ATOM 848 C CA . ASP A 1 107 ? -4.340 1.882 8.081 1.00 92.94 107 ASP A CA 1
ATOM 849 C C . ASP A 1 107 ? -3.011 2.539 7.668 1.00 92.94 107 ASP A C 1
ATOM 851 O O . ASP A 1 107 ? -2.901 3.223 6.643 1.00 92.94 107 ASP A O 1
ATOM 855 N N . ARG A 1 108 ? -1.970 2.310 8.476 1.00 88.75 108 ARG A N 1
ATOM 856 C CA . ARG A 1 108 ? -0.590 2.735 8.174 1.00 88.75 108 ARG A CA 1
ATOM 857 C C . ARG A 1 108 ? 0.129 1.776 7.222 1.00 88.75 108 ARG A C 1
ATOM 859 O O . ARG A 1 108 ? 1.172 2.132 6.682 1.00 88.75 108 ARG A O 1
ATOM 866 N N . GLY A 1 109 ? -0.433 0.591 7.012 1.00 92.25 109 GLY A N 1
ATOM 867 C CA . GLY A 1 109 ? 0.123 -0.468 6.192 1.00 92.25 109 GLY A CA 1
ATOM 868 C C . GLY A 1 109 ? 1.232 -1.266 6.883 1.00 92.25 109 GLY A C 1
ATOM 869 O O . GLY A 1 109 ? 1.876 -0.838 7.840 1.00 92.25 109 GLY A O 1
ATOM 870 N N . THR A 1 110 ? 1.463 -2.468 6.366 1.00 93.81 110 THR A N 1
ATOM 871 C CA . THR A 1 110 ? 2.513 -3.395 6.786 1.00 93.81 110 THR A CA 1
ATOM 872 C C . THR A 1 110 ? 3.650 -3.363 5.772 1.00 93.81 110 THR A C 1
ATOM 874 O O . THR A 1 110 ? 3.446 -3.697 4.611 1.00 93.81 110 THR A O 1
ATOM 877 N N . THR A 1 111 ? 4.859 -2.992 6.189 1.00 94.12 111 THR A N 1
ATOM 878 C CA . THR A 1 111 ? 6.037 -2.908 5.301 1.00 94.12 111 THR A CA 1
ATOM 879 C C . THR A 1 111 ? 6.720 -4.254 5.062 1.00 94.12 111 THR A C 1
ATOM 881 O O . THR A 1 111 ? 7.307 -4.460 4.003 1.00 94.12 111 THR A O 1
ATOM 884 N N . ASN A 1 112 ? 6.643 -5.169 6.036 1.00 93.25 112 ASN A N 1
ATOM 885 C CA . ASN A 1 112 ? 7.382 -6.431 6.054 1.00 93.25 112 ASN A CA 1
ATOM 886 C C . ASN A 1 112 ? 6.454 -7.623 6.335 1.00 93.25 112 ASN A C 1
ATOM 888 O O . ASN A 1 112 ? 5.867 -7.720 7.415 1.00 93.25 112 ASN A O 1
ATOM 892 N N . VAL A 1 113 ? 6.381 -8.580 5.407 1.00 92.31 113 VAL A N 1
ATOM 893 C CA . VAL A 1 113 ? 5.623 -9.830 5.574 1.00 92.31 113 VAL A CA 1
ATOM 894 C C . VAL A 1 113 ? 6.565 -10.951 6.015 1.00 92.31 113 VAL A C 1
ATOM 896 O O . VAL A 1 113 ? 7.385 -11.420 5.237 1.00 92.31 113 VAL A O 1
ATOM 899 N N . ARG A 1 114 ? 6.454 -11.390 7.276 1.00 90.00 114 ARG A N 1
ATOM 900 C CA . ARG A 1 114 ? 7.342 -12.424 7.858 1.00 90.00 114 ARG A CA 1
ATOM 901 C C . ARG A 1 114 ? 6.696 -13.803 7.958 1.00 90.00 114 ARG A C 1
ATOM 903 O O . ARG A 1 114 ? 7.338 -14.821 7.732 1.00 90.00 114 ARG A O 1
ATOM 910 N N . LYS A 1 115 ? 5.417 -13.844 8.336 1.00 91.69 115 LYS A N 1
ATOM 911 C CA . LYS A 1 115 ? 4.670 -15.091 8.542 1.00 91.69 115 LYS A CA 1
ATOM 912 C C . LYS A 1 115 ? 3.930 -15.468 7.259 1.00 91.69 115 LYS A C 1
ATOM 914 O O . LYS A 1 115 ? 2.762 -15.121 7.106 1.00 91.69 115 LYS A O 1
ATOM 919 N N . LEU A 1 116 ? 4.604 -16.183 6.360 1.00 90.44 116 LEU A N 1
ATOM 920 C CA . LEU A 1 116 ? 4.066 -16.552 5.039 1.00 90.44 116 LEU A CA 1
ATOM 921 C C . LEU A 1 116 ? 2.819 -17.451 5.116 1.00 90.44 116 LEU A C 1
ATOM 923 O O . LEU A 1 116 ? 1.929 -17.358 4.278 1.00 90.44 116 LEU A O 1
ATOM 927 N N . ASN A 1 117 ? 2.705 -18.265 6.169 1.00 90.69 117 ASN A N 1
ATOM 928 C CA . ASN A 1 117 ? 1.565 -19.167 6.367 1.00 90.69 117 ASN A CA 1
ATOM 929 C C . ASN A 1 117 ? 0.313 -18.474 6.925 1.00 90.69 117 ASN A C 1
ATOM 931 O O . ASN A 1 117 ? -0.732 -19.114 7.058 1.00 90.69 117 ASN A O 1
ATOM 935 N N . PHE A 1 118 ? 0.397 -17.186 7.271 1.00 92.06 118 PHE A N 1
ATOM 936 C CA . PHE A 1 118 ? -0.728 -16.461 7.844 1.00 92.06 118 PHE A CA 1
ATOM 937 C C . PHE A 1 118 ? -1.832 -16.253 6.782 1.00 92.06 118 PHE A C 1
ATOM 939 O O . PHE A 1 118 ? -1.531 -15.705 5.719 1.00 92.06 118 PHE A O 1
ATOM 946 N N . PRO A 1 119 ? -3.100 -16.653 7.036 1.00 92.00 119 PRO A N 1
ATOM 947 C CA . PRO A 1 119 ? -4.156 -16.679 6.014 1.00 92.00 119 PRO A CA 1
ATOM 948 C C . PRO A 1 119 ? -4.376 -15.361 5.270 1.00 92.00 119 PRO A C 1
ATOM 950 O O . PRO A 1 119 ? -4.620 -15.373 4.068 1.00 92.00 119 PRO A O 1
ATOM 953 N N . HIS A 1 120 ? -4.218 -14.229 5.960 1.00 93.31 120 HIS A N 1
ATOM 954 C CA . HIS A 1 120 ? -4.307 -12.895 5.362 1.00 93.31 120 HIS A CA 1
ATOM 955 C C . HIS A 1 120 ? -3.384 -12.723 4.154 1.00 93.31 120 HIS A C 1
ATOM 957 O O . HIS A 1 120 ? -3.809 -12.151 3.157 1.00 93.31 120 HIS A O 1
ATOM 963 N N . TRP A 1 121 ? -2.150 -13.246 4.214 1.00 93.88 121 TRP A N 1
ATOM 964 C CA . TRP A 1 121 ? -1.175 -13.071 3.135 1.00 93.88 121 TRP A CA 1
ATOM 965 C C . TRP A 1 121 ? -1.422 -14.001 1.942 1.00 93.88 121 TRP A C 1
ATOM 967 O O . TRP A 1 121 ? -1.130 -13.634 0.806 1.00 93.88 121 TRP A O 1
ATOM 977 N N . LYS A 1 122 ? -2.034 -15.171 2.180 1.00 91.75 122 LYS A N 1
ATOM 978 C CA . LYS A 1 122 ? -2.247 -16.210 1.159 1.00 91.75 122 LYS A CA 1
ATOM 979 C C . LYS A 1 122 ? -3.036 -15.718 -0.056 1.00 91.75 122 LYS A C 1
ATOM 981 O O . LYS A 1 122 ? -2.755 -16.158 -1.162 1.00 91.75 122 LYS A O 1
ATOM 986 N N . ARG A 1 123 ? -3.971 -14.779 0.123 1.00 90.12 123 ARG A N 1
ATOM 987 C CA . ARG A 1 123 ? -4.786 -14.219 -0.974 1.00 90.12 123 ARG A CA 1
ATOM 988 C C . ARG A 1 123 ? -3.985 -13.432 -2.016 1.00 90.12 123 ARG A C 1
ATOM 990 O O . ARG A 1 123 ? -4.453 -13.276 -3.136 1.00 90.12 123 ARG A O 1
ATOM 997 N N . TRP A 1 124 ? -2.812 -12.914 -1.645 1.00 90.25 124 TRP A N 1
ATOM 998 C CA . TRP A 1 124 ? -1.948 -12.149 -2.551 1.00 90.25 124 TRP A CA 1
ATOM 999 C C . TRP A 1 124 ? -0.843 -12.993 -3.176 1.00 90.25 124 TRP A C 1
ATOM 1001 O O . TRP A 1 124 ? -0.182 -12.542 -4.109 1.00 90.25 124 TRP A O 1
ATOM 1011 N N . PHE A 1 125 ? -0.647 -14.222 -2.701 1.00 89.00 125 PHE A N 1
ATOM 1012 C CA . PHE A 1 125 ? 0.185 -15.175 -3.409 1.00 89.00 125 PHE A CA 1
ATOM 1013 C C . PHE A 1 125 ? -0.621 -15.740 -4.569 1.00 89.00 125 PHE A C 1
ATOM 1015 O O . PHE A 1 125 ? -1.666 -16.366 -4.385 1.00 89.00 125 PHE A O 1
ATOM 1022 N N . ARG A 1 126 ? -0.134 -15.507 -5.790 1.00 71.69 126 ARG A N 1
ATOM 1023 C CA . ARG A 1 126 ? -0.675 -16.167 -6.973 1.00 71.69 126 ARG A CA 1
ATOM 1024 C C . ARG A 1 126 ? -0.502 -17.670 -6.755 1.00 71.69 126 ARG A C 1
ATOM 1026 O O . ARG A 1 126 ? 0.616 -18.173 -6.739 1.00 71.69 126 ARG A O 1
ATOM 1033 N N . SER A 1 127 ? -1.610 -18.387 -6.581 1.00 52.59 127 SER A N 1
ATOM 1034 C CA . SER A 1 127 ? -1.609 -19.821 -6.860 1.00 52.59 127 SER A CA 1
ATOM 1035 C C . SER A 1 127 ? -1.201 -19.946 -8.322 1.00 52.59 127 SER A C 1
ATOM 1037 O O . SER A 1 127 ? -1.819 -19.292 -9.163 1.00 52.59 127 SER A O 1
ATOM 1039 N N . ALA A 1 128 ? -0.148 -20.700 -8.626 1.00 41.97 128 ALA A N 1
ATOM 1040 C CA . ALA A 1 128 ? 0.214 -21.037 -9.995 1.00 41.97 128 ALA A CA 1
ATOM 1041 C C . ALA A 1 128 ? -0.961 -21.797 -10.637 1.00 41.97 128 ALA A C 1
ATOM 1043 O O . ALA A 1 128 ? -1.034 -23.018 -10.589 1.00 41.97 128 ALA A O 1
ATOM 1044 N N . LYS A 1 129 ? -1.950 -21.071 -11.157 1.00 44.47 129 LYS A N 1
ATOM 1045 C CA . LYS A 1 129 ? -2.979 -21.602 -12.039 1.00 44.47 129 LYS A CA 1
ATOM 1046 C C . LYS A 1 129 ? -2.572 -21.201 -13.443 1.00 44.47 129 LYS A C 1
ATOM 1048 O O . LYS A 1 129 ? -2.278 -20.032 -13.693 1.00 44.47 129 LYS A O 1
ATOM 1053 N N . GLY A 1 130 ? -2.438 -22.241 -14.258 1.00 37.75 130 GLY A N 1
ATOM 1054 C CA . GLY A 1 130 ? -1.721 -22.271 -15.515 1.00 37.75 130 GLY A CA 1
ATOM 1055 C C . GLY A 1 130 ? -2.101 -21.164 -16.480 1.00 37.75 130 GLY A C 1
ATOM 1056 O O . GLY A 1 130 ? -3.225 -20.665 -16.505 1.00 37.75 130 GLY A O 1
ATOM 1057 N N . THR A 1 131 ? -1.118 -20.839 -17.306 1.00 39.88 131 THR A N 1
ATOM 1058 C CA . THR A 1 131 ? -1.292 -20.381 -18.678 1.00 39.88 131 THR A CA 1
ATOM 1059 C C . THR A 1 131 ? -2.597 -20.941 -19.260 1.00 39.88 131 THR A C 1
ATOM 1061 O O . THR A 1 131 ? -2.795 -22.160 -19.195 1.00 39.88 131 THR A O 1
ATOM 1064 N N . PRO A 1 132 ? -3.494 -20.119 -19.828 1.00 39.94 132 PRO A N 1
ATOM 1065 C CA . PRO A 1 132 ? -4.570 -20.658 -20.636 1.00 39.94 132 PRO A CA 1
ATOM 1066 C C . PRO A 1 132 ? -3.901 -21.338 -21.833 1.00 39.94 132 PRO A C 1
ATOM 1068 O O . PRO A 1 132 ? -3.357 -20.674 -22.712 1.00 39.94 132 PRO A O 1
ATOM 1071 N N . SER A 1 133 ? -3.868 -22.670 -21.834 1.00 42.97 133 SER A N 1
ATOM 1072 C CA . SER A 1 133 ? -3.611 -23.436 -23.048 1.00 42.97 133 SER A CA 1
ATOM 1073 C C . SER A 1 133 ? -4.690 -23.023 -24.042 1.00 42.97 133 SER A C 1
ATOM 1075 O O . SER A 1 133 ? -5.883 -23.193 -23.777 1.00 42.97 133 SER A O 1
ATOM 1077 N N . ALA A 1 134 ? -4.259 -22.408 -25.143 1.00 42.31 134 ALA A N 1
ATOM 1078 C CA . ALA A 1 134 ? -5.091 -22.138 -26.298 1.00 42.31 134 ALA A CA 1
ATOM 1079 C C . ALA A 1 134 ? -5.716 -23.463 -26.742 1.00 42.31 134 ALA A C 1
ATOM 1081 O O . ALA A 1 134 ? -5.056 -24.308 -27.343 1.00 42.31 134 ALA A O 1
ATOM 1082 N N . ARG A 1 135 ? -6.985 -23.671 -26.389 1.00 37.34 135 ARG A N 1
ATOM 1083 C CA . ARG A 1 135 ? -7.774 -24.753 -26.956 1.00 37.34 135 ARG A CA 1
ATOM 1084 C C . ARG A 1 135 ? -8.196 -24.252 -28.332 1.00 37.34 135 ARG A C 1
ATOM 1086 O O . ARG A 1 135 ? -9.089 -23.416 -28.438 1.00 37.34 135 ARG A O 1
ATOM 1093 N N . SER A 1 136 ? -7.468 -24.684 -29.357 1.00 40.78 136 SER A N 1
ATOM 1094 C CA . SER A 1 136 ? -7.854 -24.524 -30.751 1.00 40.78 136 SER A CA 1
ATOM 1095 C C . SER A 1 136 ? -9.261 -25.093 -30.927 1.00 40.78 136 SER A C 1
ATOM 1097 O O . SER A 1 136 ? -9.485 -26.293 -30.775 1.00 40.78 136 SER A O 1
ATOM 1099 N N . GLY A 1 137 ? -10.223 -24.218 -31.209 1.00 39.84 137 GLY A N 1
ATOM 1100 C CA . GLY A 1 137 ? -11.471 -24.634 -31.828 1.00 39.84 137 GLY A CA 1
ATOM 1101 C C . GLY A 1 137 ? -11.135 -25.111 -33.234 1.00 39.84 137 GLY A C 1
ATOM 1102 O O . GLY A 1 137 ? -10.686 -24.315 -34.055 1.00 39.84 137 GLY A O 1
ATOM 1103 N N . SER A 1 138 ? -11.275 -26.410 -33.476 1.00 38.66 138 SER A N 1
ATOM 1104 C CA . SER A 1 138 ? -11.441 -26.927 -34.830 1.00 38.66 138 SER A CA 1
ATOM 1105 C C . SER A 1 138 ? -12.933 -27.045 -35.104 1.00 38.66 138 SER A C 1
ATOM 1107 O O . SER A 1 138 ? -13.694 -27.457 -34.227 1.00 38.66 138 SER A O 1
ATOM 1109 N N . VAL A 1 139 ? -13.267 -26.572 -36.300 1.00 41.59 139 VAL A N 1
ATOM 1110 C CA . VAL A 1 139 ? -14.547 -26.615 -37.010 1.00 41.59 139 VAL A CA 1
ATOM 1111 C C . VAL A 1 139 ? -15.110 -28.030 -37.065 1.00 41.59 139 VAL A C 1
ATOM 1113 O O . VAL A 1 139 ? -14.293 -28.970 -37.189 1.00 41.59 139 VAL A O 1
#